Protein AF-A0A7Y7IT90-F1 (afdb_monomer_lite)

Sequence (100 aa):
MTPADSDLRGQQRENTGVLFLNRQRASDRAPDYVGTVRIGGRDMEICAWVKDGRSGEFLSLKLQDPRRPTERSGSKPQYVRRPTPEQVARAEAQRARMMR

Secondary structure (DSSP, 8-state):
--------SS---TTEEEEEE-TT--STTS-SEEEEEEETTEEEEEEEEEEEETTEEEEEEEEE-----------------PPPHHHHHHHHHHHHHHT-

Foldseek 3Di:
DDDDDDPDDDPPDEQDWDWDQDPPCPDLVAFRIKTWHHYPNDIWIKGWHWDADPVGIDIDMDIDHPPDPPPPPPPPPPPPPPDPPVRVVVVVVVVVVVVD

pLDDT: mean 78.46, std 15.1, range [44.25, 94.88]

Organism: NCBI:txid1216886

Structure (mmCIF, N/CA/C/O backbone):
data_AF-A0A7Y7IT90-F1
#
_entry.id   AF-A0A7Y7IT90-F1
#
loop_
_atom_site.group_PDB
_atom_site.id
_atom_site.type_symbol
_atom_site.label_atom_id
_atom_site.label_alt_id
_atom_site.label_comp_id
_atom_site.label_asym_id
_atom_site.label_entity_id
_atom_site.label_seq_id
_atom_site.pdbx_PDB_ins_code
_atom_site.Cartn_x
_atom_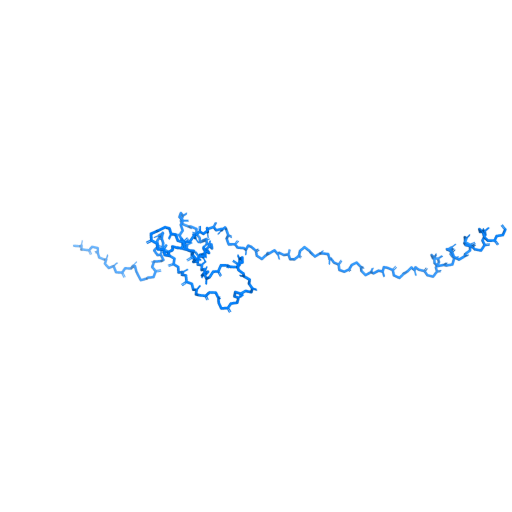site.Cartn_y
_atom_site.Cartn_z
_atom_site.occupancy
_atom_site.B_iso_or_equiv
_atom_site.auth_seq_id
_atom_site.auth_comp_id
_atom_site.auth_asym_id
_atom_site.auth_atom_id
_atom_site.pdbx_PDB_model_num
ATOM 1 N N . MET A 1 1 ? -41.683 10.314 27.345 1.00 44.25 1 MET A N 1
ATOM 2 C CA . MET A 1 1 ? -40.630 11.131 26.712 1.00 44.25 1 MET A CA 1
ATOM 3 C C . MET A 1 1 ? -39.552 10.168 26.237 1.00 44.25 1 MET A C 1
ATOM 5 O O . MET A 1 1 ? -38.670 9.803 26.997 1.00 44.25 1 MET A O 1
ATOM 9 N N . THR A 1 2 ? -39.734 9.610 25.043 1.00 56.75 2 THR A N 1
ATOM 10 C CA . THR A 1 2 ? -38.754 8.741 24.380 1.00 56.75 2 THR A CA 1
ATOM 11 C C . THR A 1 2 ? -37.712 9.643 23.718 1.00 56.75 2 THR A C 1
ATOM 13 O O . THR A 1 2 ? -38.130 10.516 22.957 1.00 56.75 2 THR A O 1
ATOM 16 N N . PRO A 1 3 ? -36.402 9.496 23.982 1.00 63.62 3 PRO A N 1
ATOM 17 C CA . PRO A 1 3 ? -35.403 10.133 23.129 1.00 63.62 3 PRO A CA 1
ATOM 18 C C . PRO A 1 3 ? -35.488 9.421 21.765 1.00 63.62 3 PRO A C 1
ATOM 20 O O . PRO A 1 3 ? -35.390 8.199 21.700 1.00 63.62 3 PRO A O 1
ATOM 23 N N . ALA A 1 4 ? -36.001 10.102 20.737 1.00 56.25 4 ALA A N 1
ATOM 24 C CA . ALA A 1 4 ? -35.190 10.821 19.753 1.00 56.25 4 ALA A CA 1
ATOM 25 C C . ALA A 1 4 ? -34.163 9.859 19.130 1.00 56.25 4 ALA A C 1
ATOM 27 O O . ALA A 1 4 ? -33.159 9.516 19.745 1.00 56.25 4 ALA A O 1
ATOM 28 N N . ASP A 1 5 ? -34.558 9.173 18.062 1.00 54.16 5 ASP A N 1
ATOM 29 C CA . ASP A 1 5 ? -34.243 9.570 16.682 1.00 54.16 5 ASP A CA 1
ATOM 30 C C . ASP A 1 5 ? -32.724 9.590 16.409 1.00 54.16 5 ASP A C 1
ATOM 32 O O . ASP A 1 5 ? -31.975 10.378 16.968 1.00 54.16 5 ASP A O 1
ATOM 36 N N . SER A 1 6 ? -32.193 8.604 15.684 1.00 57.91 6 SER A N 1
ATOM 37 C CA . SER A 1 6 ? -32.169 8.575 14.206 1.00 57.91 6 SER A CA 1
ATOM 38 C C . SER A 1 6 ? -30.988 9.311 13.547 1.00 57.91 6 SER A C 1
ATOM 40 O O . SER A 1 6 ? -31.144 9.788 12.427 1.00 57.91 6 SER A O 1
ATOM 42 N N . ASP A 1 7 ? -29.786 9.332 14.138 1.00 57.00 7 ASP A N 1
ATOM 43 C CA . ASP A 1 7 ? -28.628 9.996 13.504 1.00 57.00 7 ASP A CA 1
ATOM 44 C C . ASP A 1 7 ? -27.324 9.188 13.499 1.00 57.00 7 ASP A C 1
ATOM 46 O O . ASP A 1 7 ? -26.319 9.609 14.052 1.00 57.00 7 ASP A O 1
ATOM 50 N N . LEU A 1 8 ? -27.272 8.044 12.805 1.00 58.56 8 LEU A N 1
ATOM 51 C CA . LEU A 1 8 ? -25.977 7.460 12.400 1.00 58.56 8 LEU A CA 1
ATOM 52 C C . LEU A 1 8 ? -25.962 7.094 10.909 1.00 58.56 8 LEU A C 1
ATOM 54 O O . LEU A 1 8 ? -25.567 5.999 10.507 1.00 58.56 8 LEU A O 1
ATOM 58 N N . ARG A 1 9 ? -26.397 8.031 10.063 1.00 51.75 9 ARG A N 1
ATOM 59 C CA . ARG A 1 9 ? -26.166 7.967 8.615 1.00 51.75 9 ARG A CA 1
ATOM 60 C C . ARG A 1 9 ? -24.727 8.417 8.350 1.00 51.75 9 ARG A C 1
ATOM 62 O O . ARG A 1 9 ? -24.417 9.593 8.472 1.00 51.75 9 ARG A O 1
ATOM 69 N N . GLY A 1 10 ? -23.846 7.478 8.005 1.00 57.12 10 GLY A N 1
ATOM 70 C CA . GLY A 1 10 ? -22.513 7.795 7.472 1.00 57.12 10 GLY A CA 1
ATOM 71 C C . GLY A 1 10 ? -21.345 7.768 8.460 1.00 57.12 10 GLY A C 1
ATOM 72 O O . GLY A 1 10 ? -20.283 8.287 8.132 1.00 57.12 10 GLY A O 1
ATOM 73 N N . GLN A 1 11 ? -21.485 7.148 9.637 1.00 60.38 11 GLN A N 1
ATOM 74 C CA . GLN A 1 11 ? -20.323 6.937 10.503 1.00 60.38 11 GLN A CA 1
ATOM 75 C C . GLN A 1 11 ? -19.361 5.940 9.854 1.00 60.38 11 GLN A C 1
ATOM 77 O O . GLN A 1 11 ? -19.652 4.744 9.758 1.00 60.38 11 GLN A O 1
ATOM 82 N N . GLN A 1 12 ? -18.216 6.439 9.396 1.00 62.97 12 GLN A N 1
ATOM 83 C CA . GLN A 1 12 ? -17.104 5.603 8.975 1.00 62.97 12 GLN A CA 1
ATOM 84 C C . GLN A 1 12 ? -16.742 4.676 10.137 1.00 62.97 12 GLN A C 1
ATOM 86 O O . GLN A 1 12 ? -16.403 5.131 11.229 1.00 62.97 12 GLN A O 1
ATOM 91 N N . ARG A 1 13 ? -16.924 3.371 9.923 1.00 74.50 13 ARG A N 1
ATOM 92 C CA . ARG A 1 13 ? -16.769 2.372 10.978 1.00 74.50 13 ARG A CA 1
ATOM 93 C C . ARG A 1 13 ? -15.298 2.271 11.356 1.00 74.50 13 ARG A C 1
ATOM 95 O O . ARG A 1 13 ? -14.434 2.131 10.493 1.00 74.50 13 ARG A O 1
ATOM 102 N N . GLU A 1 14 ? -15.036 2.338 12.652 1.00 84.19 14 GLU A N 1
ATOM 103 C CA . GLU A 1 14 ? -13.706 2.106 13.201 1.00 84.19 14 GLU A CA 1
ATOM 104 C C . GLU A 1 14 ? -13.230 0.687 12.852 1.00 84.19 14 GLU A C 1
ATOM 106 O O . GLU A 1 14 ? -14.042 -0.230 12.689 1.00 84.19 14 GLU A O 1
ATOM 111 N N . ASN A 1 15 ? -11.917 0.508 12.702 1.00 85.69 15 ASN A N 1
ATOM 112 C CA . ASN A 1 15 ? -11.278 -0.746 12.293 1.00 85.69 15 ASN A CA 1
ATOM 113 C C . ASN A 1 15 ? -11.800 -1.302 10.957 1.00 85.69 15 ASN A C 1
ATOM 115 O O . ASN A 1 15 ? -11.727 -2.504 10.703 1.00 85.69 15 ASN A O 1
ATOM 119 N N . THR A 1 16 ? -12.348 -0.435 10.103 1.00 87.62 16 THR A N 1
ATOM 120 C CA . THR A 1 16 ? -12.881 -0.798 8.788 1.00 87.62 16 THR A CA 1
ATOM 121 C C . THR A 1 16 ? -12.145 -0.021 7.704 1.00 87.62 16 THR A C 1
ATOM 123 O O . THR A 1 16 ? -11.698 1.110 7.903 1.00 87.62 16 THR A O 1
ATOM 126 N N . GLY A 1 17 ? -12.001 -0.642 6.540 1.00 89.88 17 GLY A N 1
ATOM 127 C CA . GLY A 1 17 ? -11.319 -0.062 5.397 1.00 89.88 17 GLY A CA 1
ATOM 128 C C . GLY A 1 17 ? -11.783 -0.673 4.090 1.00 89.88 17 GLY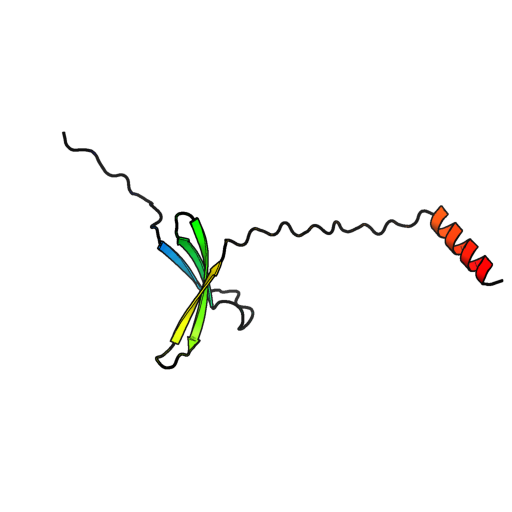 A C 1
ATOM 129 O O . GLY A 1 17 ? -12.677 -1.520 4.058 1.00 89.88 17 GLY A O 1
ATOM 130 N N . VAL A 1 18 ? -11.153 -0.233 3.012 1.00 91.88 18 VAL A N 1
ATOM 131 C CA . VAL A 1 18 ? -11.406 -0.702 1.653 1.00 91.88 18 VAL A CA 1
ATOM 132 C C . VAL A 1 18 ? -10.084 -1.036 0.979 1.00 91.88 18 VAL A C 1
ATOM 134 O O . VAL A 1 18 ? -9.078 -0.366 1.202 1.00 91.88 18 VAL A O 1
ATOM 137 N N . LEU A 1 19 ? -10.093 -2.074 0.147 1.00 93.25 19 LEU A N 1
ATOM 138 C CA . LEU A 1 19 ? -8.973 -2.473 -0.697 1.00 93.25 19 LEU A CA 1
ATOM 139 C C . LEU A 1 19 ? -9.451 -2.522 -2.145 1.00 93.25 19 LEU A C 1
ATOM 141 O O . LEU A 1 19 ? -10.506 -3.076 -2.445 1.00 93.25 19 LEU A O 1
ATOM 145 N N . PHE A 1 20 ? -8.650 -1.962 -3.040 1.00 94.19 20 PHE A N 1
ATOM 146 C CA . PHE A 1 20 ? -8.881 -1.959 -4.476 1.00 94.19 20 PHE A CA 1
ATOM 147 C C . PHE A 1 20 ? -7.723 -2.649 -5.184 1.00 94.19 20 PHE A C 1
ATOM 149 O O . PHE A 1 20 ? -6.574 -2.552 -4.752 1.00 94.19 20 PHE A O 1
ATOM 156 N N . LEU A 1 21 ? -8.021 -3.330 -6.290 1.00 92.31 21 LEU A N 1
ATOM 157 C CA . LEU A 1 21 ? -6.997 -3.937 -7.134 1.00 92.31 21 LEU A CA 1
ATOM 158 C C . LEU A 1 21 ? -6.075 -2.846 -7.693 1.00 92.31 21 LEU A C 1
ATOM 160 O O . LEU A 1 21 ? -6.533 -1.890 -8.329 1.00 92.31 21 LEU A O 1
ATOM 164 N N . ASN A 1 22 ? -4.773 -3.007 -7.491 1.00 92.19 22 ASN A N 1
ATOM 165 C CA . ASN A 1 22 ? -3.775 -2.092 -8.011 1.00 92.19 22 ASN A CA 1
ATOM 166 C C . ASN A 1 22 ? -3.591 -2.297 -9.522 1.00 92.19 22 ASN A C 1
ATOM 168 O O . ASN A 1 22 ? -2.766 -3.087 -9.977 1.00 92.19 22 ASN A O 1
ATOM 172 N N . ARG A 1 23 ? -4.342 -1.535 -10.321 1.00 88.12 23 ARG A N 1
ATOM 173 C CA . ARG A 1 23 ? -4.266 -1.575 -11.793 1.00 88.12 23 ARG A CA 1
ATOM 174 C C . ARG A 1 23 ? -2.916 -1.129 -12.364 1.00 88.12 23 ARG A C 1
ATOM 176 O O . ARG A 1 23 ? -2.646 -1.391 -13.528 1.00 88.12 23 ARG A O 1
ATOM 183 N N . GLN A 1 24 ? -2.086 -0.446 -11.574 1.00 82.75 24 GLN A N 1
ATOM 184 C CA . GLN A 1 24 ? -0.784 0.084 -11.993 1.00 82.75 24 GLN A CA 1
ATOM 185 C C . GLN A 1 24 ? 0.382 -0.726 -11.410 1.00 82.75 24 GLN A C 1
ATOM 187 O O . GLN A 1 24 ? 1.474 -0.194 -11.199 1.00 82.75 24 GLN A O 1
ATOM 192 N N . ARG A 1 25 ? 0.166 -2.012 -11.109 1.00 81.44 25 ARG A N 1
ATOM 193 C CA . ARG A 1 25 ? 1.218 -2.912 -10.623 1.00 81.44 25 ARG A CA 1
ATOM 194 C C . ARG A 1 25 ? 2.336 -3.017 -11.666 1.00 81.44 25 ARG A C 1
ATOM 196 O O . ARG A 1 25 ? 2.235 -3.759 -12.634 1.00 81.44 25 ARG A O 1
ATOM 203 N N . ALA A 1 26 ? 3.408 -2.259 -11.453 1.00 75.88 26 ALA A N 1
ATOM 204 C CA . ALA A 1 26 ? 4.537 -2.179 -12.379 1.00 75.88 26 ALA A CA 1
ATOM 205 C C . ALA A 1 26 ? 5.630 -3.231 -12.116 1.00 75.88 26 ALA A C 1
ATOM 207 O O . ALA A 1 26 ? 6.520 -3.412 -12.940 1.00 75.88 26 ALA A O 1
ATOM 208 N N . SER A 1 27 ? 5.616 -3.895 -10.956 1.00 83.56 27 SER A N 1
ATOM 209 C CA . SER A 1 27 ? 6.623 -4.900 -10.589 1.00 83.56 27 SER A CA 1
ATOM 210 C C . SER A 1 27 ? 6.081 -5.885 -9.560 1.00 83.56 27 SER A C 1
ATOM 212 O O . SER A 1 27 ? 5.130 -5.563 -8.852 1.00 83.56 27 SER A O 1
ATOM 214 N N . ASP A 1 28 ? 6.757 -7.022 -9.387 1.00 81.12 28 ASP A N 1
ATOM 215 C CA . ASP A 1 28 ? 6.413 -8.012 -8.353 1.00 81.12 28 ASP A CA 1
ATOM 216 C C . ASP A 1 28 ? 6.634 -7.537 -6.918 1.00 81.12 28 ASP A C 1
ATOM 218 O O . ASP A 1 28 ? 6.177 -8.158 -5.962 1.00 81.12 28 ASP A O 1
ATOM 222 N N . ARG A 1 29 ? 7.328 -6.409 -6.747 1.00 86.19 29 ARG A N 1
ATOM 223 C CA . ARG A 1 29 ? 7.459 -5.750 -5.445 1.00 86.19 29 ARG A CA 1
ATOM 224 C C . ARG A 1 29 ? 6.270 -4.841 -5.141 1.00 86.19 29 ARG A C 1
ATOM 226 O O . ARG A 1 29 ? 6.069 -4.482 -3.980 1.00 86.19 29 ARG A O 1
ATOM 233 N N . ALA A 1 30 ? 5.506 -4.438 -6.157 1.00 88.94 30 ALA A N 1
ATOM 234 C CA . ALA A 1 30 ? 4.339 -3.593 -5.965 1.00 88.94 30 ALA A CA 1
ATOM 235 C C . ALA A 1 30 ? 3.189 -4.403 -5.335 1.00 88.94 30 ALA A C 1
ATOM 237 O O . ALA A 1 30 ? 3.053 -5.588 -5.629 1.00 88.94 30 ALA A O 1
ATOM 238 N N . PRO A 1 31 ? 2.379 -3.784 -4.461 1.00 92.81 31 PRO A N 1
ATOM 239 C CA . PRO A 1 31 ? 1.221 -4.444 -3.868 1.00 92.81 31 PRO A CA 1
ATOM 240 C C . PRO A 1 31 ? 0.159 -4.760 -4.922 1.00 92.81 31 PRO A C 1
ATOM 242 O O . PRO A 1 31 ? -0.071 -3.954 -5.829 1.00 92.81 31 PRO A O 1
ATOM 245 N N . ASP A 1 32 ? -0.501 -5.907 -4.768 1.00 93.25 32 ASP A N 1
ATOM 246 C CA . ASP A 1 32 ? -1.617 -6.348 -5.612 1.00 93.25 32 ASP A CA 1
ATOM 247 C C . ASP A 1 32 ? -2.898 -5.583 -5.275 1.00 93.25 32 ASP A C 1
ATOM 249 O O . ASP A 1 32 ? -3.666 -5.235 -6.171 1.00 93.25 32 ASP A O 1
ATOM 253 N N . TYR A 1 33 ? -3.094 -5.242 -3.998 1.00 94.44 33 TYR A N 1
ATOM 254 C CA . TYR A 1 33 ? -4.206 -4.407 -3.550 1.00 94.44 33 TYR A CA 1
ATOM 255 C C . TYR A 1 33 ? -3.729 -3.221 -2.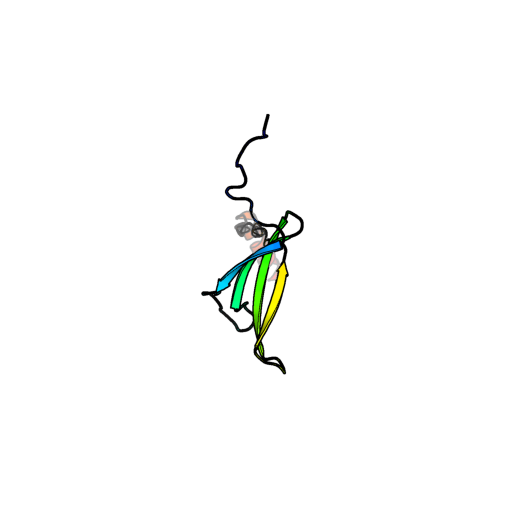722 1.00 94.44 33 TYR A C 1
ATOM 257 O O . TYR A 1 33 ? -2.785 -3.318 -1.937 1.00 94.44 33 TYR A O 1
ATOM 265 N N . VAL A 1 34 ? -4.415 -2.095 -2.876 1.00 93.00 34 VAL A N 1
ATOM 266 C CA . VAL A 1 34 ? -4.143 -0.846 -2.159 1.00 93.00 34 VAL A CA 1
ATOM 267 C C . VAL A 1 34 ? -5.444 -0.204 -1.709 1.00 93.00 34 VAL A C 1
ATOM 269 O O . VAL A 1 34 ? -6.470 -0.328 -2.376 1.00 93.00 34 VAL A O 1
ATOM 272 N N . GLY A 1 35 ? -5.415 0.509 -0.592 1.00 92.06 35 GLY A N 1
ATOM 273 C CA . GLY A 1 35 ? -6.564 1.276 -0.140 1.00 92.06 35 GLY A CA 1
ATOM 274 C C . GLY A 1 35 ? -6.336 1.959 1.198 1.00 92.06 35 GLY A C 1
ATOM 275 O O . GLY A 1 35 ? -5.200 2.248 1.576 1.00 92.06 35 GLY A O 1
ATOM 276 N N . THR A 1 36 ? -7.428 2.234 1.904 1.00 92.31 36 THR A N 1
ATOM 277 C CA . THR A 1 36 ? -7.428 3.009 3.147 1.00 92.31 36 THR A CA 1
ATOM 278 C C . THR A 1 36 ? -8.190 2.280 4.243 1.00 92.31 36 THR A C 1
ATOM 280 O O . THR A 1 36 ? -9.183 1.599 3.987 1.00 92.31 36 THR A O 1
ATOM 283 N N . VAL A 1 37 ? -7.717 2.409 5.479 1.00 92.06 37 VAL A N 1
ATOM 284 C CA . VAL A 1 37 ? -8.317 1.794 6.665 1.00 92.06 37 VAL A CA 1
ATOM 285 C C . VAL A 1 37 ? -8.316 2.786 7.816 1.00 92.06 37 VAL A C 1
ATOM 287 O O . VAL A 1 37 ? -7.342 3.511 8.010 1.00 92.06 37 VAL A O 1
ATOM 290 N N . ARG A 1 38 ? -9.405 2.825 8.582 1.00 90.31 38 ARG A N 1
ATOM 291 C CA . ARG A 1 38 ? -9.515 3.676 9.765 1.00 90.31 38 ARG A CA 1
ATOM 292 C C . ARG A 1 38 ? -9.218 2.866 11.022 1.00 90.31 38 ARG A C 1
ATOM 294 O O . ARG A 1 38 ? -9.935 1.909 11.299 1.00 90.31 38 ARG A O 1
ATOM 301 N N . ILE A 1 39 ? -8.154 3.220 11.743 1.00 87.12 39 ILE A N 1
ATOM 302 C CA . ILE A 1 39 ? -7.697 2.528 12.960 1.00 87.12 39 ILE A CA 1
ATOM 303 C C . ILE A 1 39 ? -7.223 3.555 13.993 1.00 87.12 39 ILE A C 1
ATOM 305 O O . ILE A 1 39 ? -6.440 4.454 13.688 1.00 87.12 39 ILE A O 1
ATOM 309 N N . GLY A 1 40 ? -7.681 3.417 15.235 1.00 86.06 40 GLY A N 1
ATOM 310 C CA . GLY A 1 40 ? -7.381 4.346 16.322 1.00 86.06 40 GLY A CA 1
ATOM 311 C C . GLY A 1 40 ? -7.857 5.775 16.046 1.00 86.06 40 GLY A C 1
ATOM 312 O O . GLY A 1 40 ? -7.190 6.729 16.448 1.00 86.06 40 GLY A O 1
ATOM 313 N N . GLY A 1 41 ? -8.957 5.942 15.306 1.00 85.50 41 GLY A N 1
ATOM 314 C CA . GLY A 1 41 ? -9.484 7.249 14.916 1.00 85.50 41 GLY A CA 1
ATOM 315 C C . GLY A 1 41 ? -8.645 7.991 13.866 1.00 85.50 41 GLY A C 1
ATOM 316 O O . GLY A 1 41 ? -8.862 9.189 13.648 1.00 85.50 41 GLY A O 1
ATOM 317 N N . ARG A 1 42 ? -7.702 7.305 13.208 1.00 86.88 42 ARG A N 1
ATOM 318 C CA . ARG A 1 42 ? -6.850 7.843 12.140 1.00 86.88 42 ARG A CA 1
ATOM 319 C C . ARG A 1 42 ? -7.023 7.039 10.862 1.00 86.88 42 ARG A C 1
ATOM 321 O O . ARG A 1 42 ? -7.184 5.822 10.909 1.00 86.88 42 ARG A O 1
ATOM 328 N N . ASP A 1 43 ? -6.937 7.725 9.733 1.00 88.06 43 ASP A N 1
ATOM 329 C CA . ASP A 1 43 ? -6.971 7.082 8.426 1.00 88.06 43 ASP A CA 1
ATOM 330 C C . ASP A 1 43 ? -5.541 6.718 8.030 1.00 88.06 43 ASP A C 1
ATOM 332 O O . ASP A 1 43 ? -4.643 7.562 8.035 1.00 88.06 43 ASP A O 1
ATOM 336 N N . MET A 1 44 ? -5.328 5.443 7.730 1.00 91.31 44 MET A N 1
ATOM 337 C CA . MET A 1 44 ? -4.049 4.870 7.335 1.00 91.31 44 MET A CA 1
ATOM 338 C C . MET A 1 44 ? -4.161 4.272 5.938 1.00 91.31 44 MET A C 1
ATOM 340 O O . MET A 1 44 ? -5.234 3.842 5.508 1.00 91.31 44 MET A O 1
ATOM 344 N N . GLU A 1 45 ? -3.041 4.207 5.229 1.00 92.06 45 GLU A N 1
ATOM 345 C CA . GLU A 1 45 ? -2.968 3.464 3.977 1.00 92.06 45 GLU A CA 1
ATOM 346 C C . GLU A 1 45 ? -2.687 1.990 4.264 1.00 92.06 45 GLU A C 1
ATOM 348 O O . GLU A 1 45 ? -1.842 1.643 5.095 1.00 92.06 45 GLU A O 1
ATOM 353 N N . ILE A 1 46 ? -3.383 1.114 3.545 1.00 93.31 46 ILE A N 1
ATOM 354 C CA . ILE A 1 46 ? -3.206 -0.333 3.615 1.00 93.31 46 ILE A CA 1
ATOM 355 C C . ILE A 1 46 ? -2.811 -0.873 2.240 1.00 93.31 46 ILE A C 1
ATOM 357 O O . ILE A 1 46 ? -3.383 -0.517 1.210 1.00 93.31 46 ILE A O 1
ATOM 361 N N . CYS A 1 47 ? -1.797 -1.731 2.220 1.00 94.00 47 CYS A N 1
ATOM 362 C CA . CYS A 1 47 ? -1.304 -2.426 1.036 1.00 94.00 47 CYS A CA 1
ATOM 363 C C . CYS A 1 47 ? -1.342 -3.934 1.281 1.00 94.00 47 CYS A C 1
ATOM 365 O O . CYS A 1 47 ? -1.009 -4.382 2.380 1.00 94.00 47 CYS A O 1
ATOM 367 N N . ALA A 1 48 ? -1.707 -4.709 0.261 1.00 94.88 48 ALA A N 1
ATOM 368 C CA . ALA A 1 48 ? -1.746 -6.163 0.323 1.00 94.88 48 ALA A CA 1
ATOM 369 C C . ALA A 1 48 ? -1.011 -6.810 -0.856 1.00 94.88 48 ALA A C 1
ATOM 371 O O . ALA A 1 48 ? -1.111 -6.334 -1.988 1.00 94.88 48 ALA A O 1
ATOM 372 N N . TRP A 1 49 ? -0.330 -7.921 -0.586 1.00 94.81 49 TRP A N 1
ATOM 373 C CA . TRP A 1 49 ? 0.290 -8.791 -1.588 1.00 94.81 49 TRP A CA 1
ATOM 374 C C . TRP A 1 49 ? -0.311 -10.186 -1.493 1.00 94.81 49 TRP A C 1
ATOM 376 O O . TRP A 1 49 ? -0.382 -10.729 -0.389 1.00 94.81 49 TRP A O 1
ATOM 386 N N . VAL A 1 50 ? -0.689 -10.773 -2.623 1.00 93.25 50 VAL A N 1
ATOM 387 C CA . VAL A 1 50 ? -1.082 -12.183 -2.698 1.00 93.25 50 VAL A CA 1
ATOM 388 C C . VAL A 1 50 ? 0.189 -13.024 -2.698 1.00 93.25 50 VAL A C 1
ATOM 390 O O . VAL A 1 50 ? 1.121 -12.767 -3.459 1.00 93.25 50 VAL A O 1
A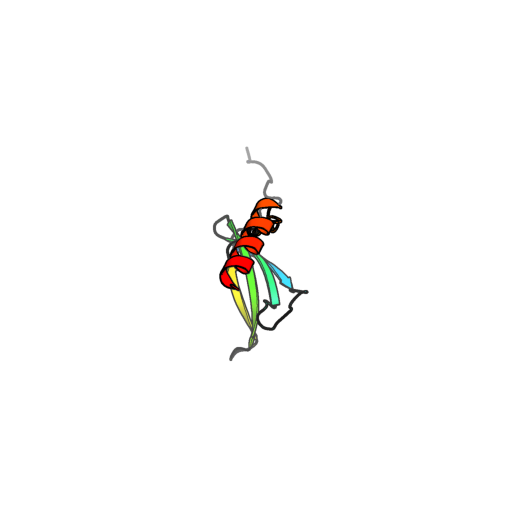TOM 393 N N . LYS A 1 51 ? 0.268 -13.989 -1.785 1.00 92.25 51 LYS A N 1
ATOM 394 C CA . LYS A 1 51 ? 1.408 -14.896 -1.648 1.00 92.25 51 LYS A CA 1
ATOM 395 C C . LYS A 1 51 ? 0.922 -16.319 -1.451 1.00 92.25 51 LYS A C 1
ATOM 397 O O . LYS A 1 51 ? -0.048 -16.542 -0.737 1.00 92.25 51 LYS A O 1
ATOM 402 N N . ASP A 1 52 ? 1.661 -17.276 -1.986 1.00 94.00 52 ASP A N 1
ATOM 403 C CA . ASP A 1 52 ? 1.413 -18.691 -1.739 1.00 94.00 52 ASP A CA 1
ATOM 404 C C . ASP A 1 52 ? 1.993 -19.131 -0.396 1.00 94.00 52 ASP A C 1
ATOM 406 O O . ASP A 1 52 ? 3.160 -18.888 -0.071 1.00 94.00 52 ASP A O 1
ATOM 410 N N . GLY A 1 53 ? 1.161 -19.784 0.408 1.00 91.62 53 GLY A N 1
ATOM 411 C CA . GLY A 1 53 ? 1.536 -20.396 1.672 1.00 91.62 53 GLY A CA 1
ATOM 412 C C . GLY A 1 53 ? 1.325 -21.902 1.652 1.00 91.62 53 GLY A C 1
ATOM 413 O O . GLY A 1 53 ? 0.697 -22.468 0.762 1.00 91.62 53 GLY A O 1
ATOM 414 N N . ARG A 1 54 ? 1.808 -22.571 2.703 1.00 90.88 54 ARG A N 1
ATOM 415 C CA . ARG A 1 54 ? 1.666 -24.028 2.862 1.00 90.88 54 ARG A CA 1
ATOM 416 C C . ARG A 1 54 ? 0.206 -24.503 2.832 1.00 90.88 54 ARG A C 1
ATOM 418 O O . ARG A 1 54 ? -0.051 -25.628 2.421 1.00 90.88 54 ARG A O 1
ATOM 425 N N . SER A 1 55 ? -0.719 -23.660 3.282 1.00 89.94 55 SER A N 1
ATOM 426 C CA . SER A 1 55 ? -2.150 -23.968 3.384 1.00 89.94 55 SER A CA 1
ATOM 427 C C . SER A 1 55 ? -2.995 -23.304 2.287 1.00 89.94 55 SER A C 1
ATOM 429 O O . SER A 1 55 ? -4.218 -23.329 2.388 1.00 89.94 55 SER A O 1
ATOM 431 N N . GLY A 1 56 ? -2.364 -22.700 1.273 1.00 93.06 56 GLY A N 1
ATOM 432 C CA . GLY A 1 56 ? -3.024 -21.940 0.207 1.00 93.06 56 GLY A CA 1
ATOM 433 C C . GLY A 1 56 ? -2.555 -20.487 0.122 1.00 93.06 56 GLY A C 1
ATOM 434 O O . GLY A 1 56 ? -1.656 -20.061 0.854 1.00 93.06 56 GLY A O 1
ATOM 435 N N . GLU A 1 57 ? -3.167 -19.731 -0.786 1.00 94.19 57 GLU A N 1
ATOM 436 C CA . GLU A 1 57 ? -2.889 -18.308 -0.979 1.00 94.19 57 GLU A CA 1
ATOM 437 C C . GLU A 1 57 ? -3.313 -17.483 0.243 1.00 94.19 57 GLU A C 1
ATOM 439 O O . GLU A 1 57 ? -4.381 -17.677 0.827 1.00 94.19 57 GLU A O 1
ATOM 444 N N . PHE A 1 58 ? -2.472 -16.529 0.630 1.00 93.62 58 PHE A N 1
ATOM 445 C CA . PHE A 1 58 ? -2.731 -15.590 1.709 1.00 93.62 58 PHE A CA 1
ATOM 446 C C . PHE A 1 58 ? -2.351 -14.169 1.300 1.00 93.62 58 PHE A C 1
ATOM 448 O O . PHE A 1 58 ? -1.473 -13.934 0.472 1.00 93.62 58 PHE A O 1
ATOM 455 N N . LEU A 1 59 ? -3.003 -13.195 1.930 1.00 93.50 59 LEU A N 1
ATOM 456 C CA . LEU A 1 59 ? -2.708 -11.783 1.736 1.00 93.50 59 LEU A CA 1
ATOM 457 C C . LEU A 1 59 ? -1.742 -11.311 2.821 1.00 93.50 59 LEU A C 1
ATOM 459 O O . LEU A 1 59 ? -2.074 -11.256 4.004 1.00 93.50 59 LEU A O 1
ATOM 463 N N . SER A 1 60 ? -0.533 -10.944 2.420 1.00 93.56 60 SER A N 1
ATOM 464 C CA . SER A 1 60 ? 0.407 -10.236 3.285 1.00 93.56 60 SER A CA 1
ATOM 465 C C . SER A 1 60 ? -0.018 -8.771 3.336 1.00 93.56 60 SER A C 1
ATOM 467 O O . SER A 1 60 ? -0.063 -8.131 2.294 1.00 93.56 60 SER A O 1
ATOM 469 N N . LEU A 1 61 ? -0.342 -8.242 4.517 1.00 93.44 61 LEU A N 1
ATOM 470 C CA . LEU A 1 61 ? -0.810 -6.861 4.688 1.00 93.44 61 LEU A CA 1
ATOM 471 C C . LEU A 1 61 ? 0.289 -5.978 5.281 1.00 93.44 61 LEU A C 1
ATOM 473 O O . LEU A 1 61 ? 1.032 -6.405 6.165 1.00 93.44 61 LEU A O 1
ATOM 477 N N . LYS A 1 62 ? 0.363 -4.726 4.833 1.00 93.00 62 LYS A N 1
ATOM 478 C CA . LYS A 1 62 ? 1.189 -3.680 5.438 1.00 93.00 62 LYS A CA 1
ATOM 479 C C . LYS A 1 62 ? 0.367 -2.412 5.588 1.00 93.00 62 LYS A C 1
ATOM 481 O O . LYS A 1 62 ? -0.244 -1.957 4.625 1.00 93.00 62 LYS A O 1
ATOM 486 N N . LEU A 1 63 ? 0.398 -1.843 6.786 1.00 91.44 63 LEU A N 1
ATOM 487 C CA . LEU A 1 63 ? -0.176 -0.539 7.074 1.00 91.44 63 LEU A CA 1
ATOM 488 C C . LEU A 1 63 ? 0.945 0.490 7.119 1.00 91.44 63 LEU A C 1
ATOM 490 O O . LEU A 1 63 ? 2.036 0.212 7.623 1.00 91.44 63 LEU A O 1
ATOM 494 N N . GLN A 1 64 ? 0.681 1.665 6.573 1.00 89.56 64 GLN A N 1
ATOM 495 C CA . GLN A 1 64 ? 1.602 2.789 6.599 1.00 89.56 64 GLN A CA 1
ATOM 496 C C . GLN A 1 64 ? 0.829 4.078 6.850 1.00 89.56 64 GLN A C 1
ATOM 498 O O . GLN A 1 64 ? -0.362 4.177 6.539 1.00 89.56 64 GLN A O 1
ATOM 503 N N . ASP A 1 65 ? 1.513 5.068 7.414 1.00 87.12 65 ASP A N 1
ATOM 504 C CA . ASP A 1 65 ? 0.976 6.421 7.448 1.00 87.12 65 ASP A CA 1
ATOM 505 C C . ASP A 1 65 ? 0.651 6.876 6.021 1.00 87.12 65 ASP A C 1
ATOM 507 O O . ASP A 1 65 ? 1.411 6.541 5.101 1.00 87.12 65 ASP A O 1
ATOM 511 N N . PRO A 1 66 ? -0.440 7.642 5.826 1.00 80.81 66 PRO A N 1
ATOM 512 C CA . PRO A 1 66 ? -0.771 8.190 4.524 1.00 80.81 66 PRO A CA 1
ATOM 513 C C . PRO A 1 66 ? 0.458 8.875 3.963 1.00 80.81 66 PRO A C 1
AT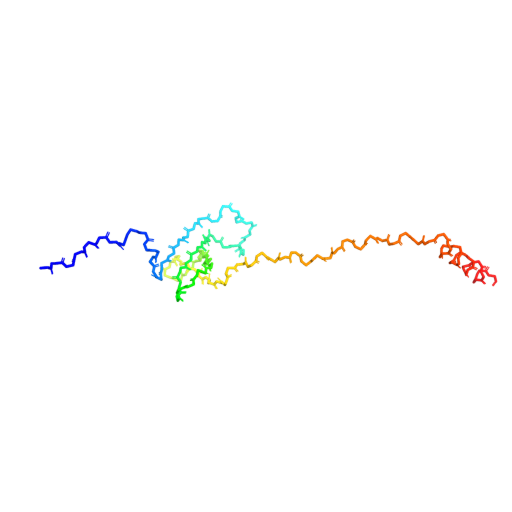OM 515 O O . PRO A 1 66 ? 1.048 9.732 4.635 1.00 80.81 66 PRO A O 1
ATOM 518 N N . ARG A 1 67 ? 0.871 8.479 2.756 1.00 72.50 67 ARG A N 1
ATOM 519 C CA . ARG A 1 67 ? 2.008 9.096 2.086 1.00 72.50 67 ARG A CA 1
ATOM 520 C C . ARG A 1 67 ? 1.733 10.591 1.999 1.00 72.50 67 ARG A C 1
ATOM 522 O O . ARG A 1 67 ? 0.995 11.042 1.124 1.00 72.50 67 ARG A O 1
ATOM 529 N N . ARG A 1 68 ? 2.326 11.381 2.905 1.00 65.88 68 ARG A N 1
ATOM 530 C CA . ARG A 1 68 ? 2.327 12.833 2.750 1.00 65.88 68 ARG A CA 1
ATOM 531 C C . ARG A 1 68 ? 2.884 13.073 1.356 1.00 65.88 68 ARG A C 1
ATOM 533 O O . ARG A 1 68 ? 3.908 12.454 1.034 1.00 65.88 68 ARG A O 1
ATOM 540 N N . PRO A 1 69 ? 2.236 13.901 0.519 1.00 55.03 69 PRO A N 1
ATOM 541 C CA . PRO A 1 69 ? 2.884 14.381 -0.679 1.00 55.03 69 PRO A CA 1
ATOM 542 C C . PRO A 1 69 ? 4.206 14.929 -0.181 1.00 55.03 69 PRO A C 1
ATOM 544 O O . PRO A 1 69 ? 4.232 15.889 0.588 1.00 55.03 69 PRO A O 1
ATOM 547 N N . THR A 1 70 ? 5.299 14.236 -0.495 1.00 51.97 70 THR A N 1
ATOM 548 C CA . THR A 1 70 ? 6.604 14.825 -0.296 1.00 51.97 70 THR A CA 1
ATOM 549 C C . THR A 1 70 ? 6.488 16.059 -1.159 1.00 51.97 70 THR A C 1
ATOM 551 O O . THR A 1 70 ? 6.353 15.927 -2.382 1.00 51.97 70 THR A O 1
ATOM 554 N N . GLU A 1 71 ? 6.413 17.238 -0.544 1.00 54.19 71 GLU A N 1
ATOM 555 C CA . GLU A 1 71 ? 6.820 18.448 -1.225 1.00 54.19 71 GLU A CA 1
ATOM 556 C C . GLU A 1 71 ? 8.133 18.031 -1.848 1.00 54.19 71 GLU A C 1
ATOM 558 O O . GLU A 1 71 ? 9.063 17.662 -1.125 1.00 54.19 71 GLU A O 1
ATOM 563 N N . ARG A 1 72 ? 8.117 17.840 -3.175 1.00 48.91 72 ARG A N 1
ATOM 564 C CA . ARG A 1 72 ? 9.299 17.445 -3.923 1.00 48.91 72 ARG A CA 1
ATOM 565 C C . ARG A 1 72 ? 10.334 18.391 -3.388 1.00 48.91 72 ARG A C 1
ATOM 567 O O . ARG A 1 72 ? 10.120 19.592 -3.544 1.00 48.91 72 ARG A O 1
ATOM 574 N N . SER A 1 73 ? 11.319 17.858 -2.661 1.00 50.97 73 SER A N 1
ATOM 575 C CA . SER A 1 73 ? 12.431 18.640 -2.160 1.00 50.97 73 SER A CA 1
ATOM 576 C C . SER A 1 73 ? 12.884 19.409 -3.374 1.00 50.97 73 SER A C 1
ATOM 578 O O . SER A 1 73 ? 13.365 18.826 -4.350 1.00 50.97 73 SER A O 1
ATOM 580 N N . GLY A 1 74 ? 12.502 20.680 -3.391 1.00 50.53 74 GLY A N 1
ATOM 581 C CA . GLY A 1 74 ? 12.715 21.543 -4.510 1.00 50.53 74 GLY A CA 1
ATOM 582 C C . GLY A 1 74 ? 14.190 21.806 -4.430 1.00 50.53 74 GLY A C 1
ATOM 583 O O . GLY A 1 74 ? 14.602 22.818 -3.870 1.00 50.53 74 GLY A O 1
ATOM 584 N N . SER A 1 75 ? 14.994 20.918 -5.012 1.00 52.22 75 SER A N 1
ATOM 585 C CA . SER A 1 75 ? 16.148 21.382 -5.742 1.00 52.22 75 SER A CA 1
ATOM 586 C C . SER A 1 75 ? 15.561 22.367 -6.742 1.00 52.22 75 SER A C 1
ATOM 588 O O . SER A 1 75 ? 15.129 21.993 -7.835 1.00 52.22 75 SER A O 1
ATOM 590 N N . LYS A 1 76 ? 15.445 23.634 -6.314 1.00 53.75 76 LYS A N 1
ATOM 591 C CA . LYS A 1 76 ? 15.329 24.767 -7.216 1.00 53.75 76 LYS A CA 1
ATOM 592 C C . LYS A 1 76 ? 16.317 24.432 -8.323 1.00 53.75 76 LYS A C 1
ATOM 594 O O . LYS A 1 76 ? 17.456 24.107 -7.967 1.00 53.75 76 LYS A O 1
ATOM 599 N N . PRO A 1 77 ? 15.928 24.406 -9.608 1.00 49.81 77 PRO A N 1
ATOM 600 C CA . PRO A 1 77 ? 16.936 24.321 -10.642 1.00 49.81 77 PRO A CA 1
ATOM 601 C C . PRO A 1 77 ? 17.863 25.492 -10.349 1.00 49.81 77 PRO A C 1
ATOM 603 O O . PRO A 1 77 ? 17.455 26.653 -10.432 1.00 49.81 77 PRO A O 1
ATOM 606 N N . GLN A 1 78 ? 19.057 25.189 -9.840 1.00 53.75 78 GLN A N 1
ATOM 607 C CA . GLN A 1 78 ? 20.074 26.186 -9.619 1.00 53.75 78 GLN A CA 1
ATOM 608 C C . GLN A 1 78 ? 20.446 26.571 -11.030 1.00 53.75 78 GLN A C 1
ATOM 610 O O . GLN A 1 78 ? 21.230 25.877 -11.671 1.00 53.75 78 GLN A O 1
ATOM 615 N N . TYR A 1 79 ? 19.755 27.590 -11.547 1.00 52.47 79 TYR A N 1
ATOM 616 C CA . TYR A 1 79 ? 20.056 28.202 -12.820 1.00 52.47 79 TYR A CA 1
ATOM 617 C C . TYR A 1 79 ? 21.556 28.407 -12.790 1.00 52.47 79 TYR A C 1
ATOM 619 O O . TYR A 1 79 ? 22.050 29.146 -11.930 1.00 52.47 79 TYR A O 1
ATOM 627 N N . VAL A 1 80 ? 22.266 27.628 -13.607 1.00 61.38 80 VAL A N 1
ATOM 628 C CA . VAL A 1 80 ? 23.720 27.642 -13.669 1.00 61.38 80 VAL A CA 1
ATOM 629 C C . VAL A 1 80 ? 24.043 29.101 -13.916 1.00 61.38 80 VAL A C 1
ATOM 631 O O . VAL A 1 80 ? 23.685 29.630 -14.969 1.00 61.38 80 VAL A O 1
ATOM 634 N N . ARG A 1 81 ? 24.536 29.807 -12.889 1.00 66.88 81 ARG A N 1
ATOM 635 C CA . ARG A 1 81 ? 24.744 31.250 -12.978 1.00 66.88 81 ARG A CA 1
ATOM 636 C C . ARG A 1 81 ? 25.724 31.422 -14.119 1.00 66.88 81 ARG A C 1
ATOM 638 O O . ARG A 1 81 ? 26.883 31.050 -13.962 1.00 66.88 81 ARG A O 1
ATOM 645 N N . ARG A 1 82 ? 25.247 31.898 -15.273 1.00 71.69 82 ARG A N 1
ATOM 646 C CA . ARG A 1 82 ? 26.112 32.241 -16.399 1.00 71.69 82 ARG A CA 1
ATOM 647 C C . ARG A 1 82 ? 27.220 33.114 -15.804 1.00 71.69 82 ARG A C 1
ATOM 649 O O . ARG A 1 82 ? 26.867 34.134 -15.203 1.00 71.69 82 ARG A O 1
ATOM 656 N N . PRO A 1 83 ? 28.497 32.692 -15.859 1.00 73.12 83 PRO A N 1
ATOM 657 C CA . PRO A 1 83 ? 29.570 33.467 -15.262 1.00 73.12 83 PRO A CA 1
ATOM 658 C C . PRO A 1 83 ? 29.516 34.875 -15.838 1.00 73.12 83 PRO A C 1
ATOM 660 O O . PRO A 1 83 ? 29.239 35.044 -17.033 1.00 73.12 83 PRO A O 1
ATOM 663 N N . THR A 1 84 ? 29.713 35.889 -15.000 1.00 76.94 84 THR A N 1
ATOM 664 C CA . THR A 1 84 ? 29.741 37.259 -15.511 1.00 76.94 84 THR A CA 1
ATOM 665 C C . THR A 1 84 ? 30.886 37.384 -16.521 1.00 76.94 84 THR A C 1
ATOM 667 O O . THR A 1 84 ? 31.882 36.661 -16.410 1.00 76.94 84 THR A O 1
ATOM 670 N N . PRO A 1 85 ? 30.791 38.293 -17.506 1.00 77.94 85 PRO A N 1
ATOM 671 C CA . PRO A 1 85 ? 31.881 38.518 -18.455 1.00 77.94 85 PRO A CA 1
ATOM 672 C C . PRO A 1 85 ? 33.238 38.757 -17.769 1.00 77.94 85 PRO A C 1
ATOM 674 O O . PRO A 1 85 ? 34.269 38.316 -18.267 1.00 77.94 85 PRO A O 1
ATOM 677 N N . GLU A 1 86 ? 33.236 39.358 -16.573 1.00 82.31 86 GLU A N 1
ATOM 678 C CA . GLU A 1 86 ? 34.437 39.549 -15.751 1.00 82.31 86 GLU A CA 1
ATOM 679 C C . GLU A 1 86 ? 35.038 38.226 -15.243 1.00 82.31 86 GLU A C 1
ATOM 681 O O . GLU A 1 86 ? 36.256 38.044 -15.248 1.00 82.31 86 GLU A O 1
ATOM 686 N N . GLN A 1 87 ? 34.197 37.277 -14.823 1.00 79.56 87 GLN A N 1
ATOM 687 C CA . GLN A 1 87 ? 34.646 35.967 -14.345 1.00 79.56 87 GLN A CA 1
ATOM 688 C C . GLN A 1 87 ? 35.253 35.132 -15.477 1.00 79.56 87 GLN A C 1
ATOM 690 O O . GLN A 1 87 ? 36.253 34.447 -15.258 1.00 79.56 87 GLN A O 1
ATOM 695 N N . VAL A 1 88 ? 34.685 35.228 -16.685 1.00 83.62 88 VAL A N 1
ATOM 696 C CA . VAL A 1 88 ? 35.235 34.580 -17.886 1.00 83.62 88 VAL A CA 1
ATOM 697 C C . VAL A 1 88 ? 36.592 35.189 -18.237 1.00 83.62 88 VAL A C 1
ATOM 699 O O . VAL A 1 88 ? 37.572 34.457 -18.353 1.00 83.62 88 VAL A O 1
ATOM 702 N N . ALA A 1 89 ? 36.683 36.521 -18.282 1.00 82.50 89 ALA A N 1
ATOM 703 C CA . ALA A 1 89 ? 37.926 37.222 -18.598 1.00 82.50 89 ALA A CA 1
ATOM 704 C C . ALA A 1 89 ? 39.056 36.905 -17.601 1.00 82.50 89 ALA A C 1
ATOM 706 O O . ALA A 1 89 ? 40.203 36.699 -18.003 1.00 82.50 89 ALA A O 1
ATOM 707 N N . ARG A 1 90 ? 38.750 36.803 -16.296 1.00 82.38 90 ARG A N 1
ATOM 708 C CA . ARG A 1 90 ? 39.741 36.393 -15.285 1.00 82.38 90 ARG A CA 1
ATOM 709 C C . ARG A 1 90 ? 40.230 34.966 -15.493 1.00 82.38 90 ARG A C 1
ATOM 711 O O . ARG A 1 90 ? 41.433 34.740 -15.392 1.00 82.38 90 ARG A O 1
ATOM 718 N N . ALA A 1 91 ? 39.332 34.024 -15.780 1.00 81.06 91 ALA A N 1
ATOM 719 C CA . ALA A 1 91 ? 39.700 32.628 -16.007 1.00 81.06 91 ALA A CA 1
ATOM 720 C C . ALA A 1 91 ? 40.589 32.473 -17.251 1.00 81.06 91 ALA A C 1
ATOM 722 O O . ALA A 1 91 ? 41.588 31.752 -17.217 1.00 81.06 91 ALA A O 1
ATOM 723 N N . GLU A 1 92 ? 40.274 33.197 -18.327 1.00 81.94 92 GLU A N 1
ATOM 724 C CA . GLU A 1 92 ? 41.085 33.210 -19.546 1.00 81.94 92 GLU A CA 1
ATOM 725 C C . GLU A 1 92 ? 42.461 33.843 -19.312 1.00 81.94 92 GLU A C 1
ATOM 727 O O . GLU A 1 92 ? 43.474 33.262 -19.705 1.00 81.94 92 GLU A O 1
ATOM 732 N N . ALA A 1 93 ? 42.530 34.963 -18.585 1.00 81.00 93 ALA A N 1
ATOM 733 C CA . ALA A 1 93 ? 43.797 35.599 -18.223 1.00 81.00 93 ALA A CA 1
ATOM 734 C C . ALA A 1 93 ? 44.672 34.698 -17.332 1.00 81.00 93 ALA A C 1
ATOM 736 O O . ALA A 1 93 ? 45.889 34.629 -17.512 1.00 81.00 93 ALA A O 1
ATOM 737 N N . GLN A 1 94 ? 44.066 33.970 -16.388 1.00 82.75 94 GLN A N 1
ATOM 738 C CA . GLN A 1 94 ? 44.776 33.007 -15.541 1.00 82.75 94 GLN A CA 1
ATOM 739 C C . GLN A 1 94 ? 45.320 31.831 -16.354 1.00 82.75 94 GLN A C 1
ATOM 741 O O . GLN A 1 94 ? 46.472 31.439 -16.170 1.00 82.75 94 GLN A O 1
ATOM 746 N N . ARG A 1 95 ? 44.522 31.302 -17.288 1.00 81.88 95 ARG A N 1
ATOM 747 C CA . ARG A 1 95 ? 44.929 30.206 -18.173 1.00 81.88 95 ARG A CA 1
ATOM 748 C C . ARG A 1 95 ? 46.045 30.632 -19.128 1.00 81.88 95 ARG A C 1
ATOM 750 O O . ARG A 1 95 ? 46.996 29.881 -19.305 1.00 81.88 95 ARG A O 1
ATOM 757 N N . ALA A 1 96 ? 45.985 31.848 -19.672 1.00 79.81 96 ALA A N 1
ATOM 758 C CA . ALA A 1 96 ? 47.053 32.416 -20.498 1.00 79.81 96 ALA A CA 1
ATOM 759 C C . ALA A 1 96 ? 48.362 32.605 -19.713 1.00 79.81 96 ALA A C 1
ATOM 761 O O . ALA A 1 96 ? 49.446 32.441 -20.262 1.00 79.81 96 ALA A O 1
ATOM 762 N N . ARG A 1 97 ? 48.270 32.904 -18.411 1.00 78.75 97 ARG A N 1
ATOM 763 C CA . ARG A 1 97 ? 49.435 33.065 -17.532 1.00 78.75 97 ARG A CA 1
ATOM 764 C C . ARG A 1 97 ? 50.062 31.737 -17.102 1.00 78.75 97 ARG A C 1
ATOM 766 O O . ARG A 1 97 ? 51.259 31.708 -16.853 1.00 78.75 97 ARG A O 1
ATOM 773 N N . MET A 1 98 ? 49.270 30.668 -17.008 1.00 72.19 98 MET A N 1
ATOM 774 C CA . MET A 1 98 ? 49.763 29.311 -16.726 1.00 72.19 98 MET A CA 1
ATOM 775 C C . MET A 1 98 ? 50.382 28.625 -17.950 1.00 72.19 98 MET A C 1
ATOM 777 O O . MET A 1 98 ? 51.144 27.682 -17.785 1.00 72.19 98 MET A O 1
ATOM 781 N N . MET A 1 99 ? 50.059 29.084 -19.161 1.00 69.25 99 MET A N 1
ATOM 782 C CA . MET A 1 99 ? 50.597 28.556 -20.423 1.00 69.25 99 MET A CA 1
ATOM 783 C C . MET A 1 99 ? 51.811 29.365 -20.926 1.00 69.25 99 MET A C 1
ATOM 785 O O . MET A 1 99 ? 52.076 29.373 -22.128 1.00 69.25 99 MET A O 1
ATOM 789 N N . ARG A 1 100 ? 52.514 30.072 -20.029 1.00 63.53 100 ARG A N 1
ATOM 790 C CA . ARG A 1 100 ? 53.723 30.855 -20.319 1.00 63.53 100 ARG A CA 1
ATOM 791 C C . ARG A 1 100 ? 54.949 30.236 -19.665 1.00 63.53 100 ARG A C 1
ATOM 793 O O . A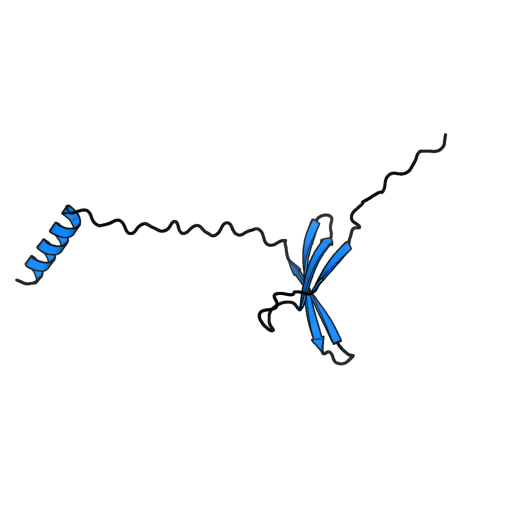RG A 1 100 ? 54.812 29.784 -18.508 1.00 63.53 100 ARG A O 1
#

Radius of gyration: 29.44 Å; chains: 1; bounding box: 94×64×47 Å